Protein AF-A0A968KGM5-F1 (afdb_monomer_lite)

Structure (mmCIF, N/CA/C/O backbone):
data_AF-A0A968KGM5-F1
#
_entry.id   AF-A0A968KGM5-F1
#
loop_
_atom_site.group_PDB
_atom_site.id
_atom_site.type_symbol
_atom_site.label_atom_id
_atom_site.label_alt_id
_atom_site.label_comp_id
_atom_site.label_asym_id
_atom_site.label_entity_id
_atom_site.label_seq_id
_atom_site.pdbx_PDB_ins_code
_atom_site.Cartn_x
_atom_site.Cartn_y
_atom_site.Cartn_z
_atom_site.occupancy
_atom_site.B_iso_or_equiv
_atom_site.auth_seq_id
_atom_site.auth_comp_id
_atom_site.auth_asym_id
_atom_site.auth_atom_id
_atom_site.pdbx_PDB_model_num
ATOM 1 N N . GLU A 1 1 ? 6.487 -11.823 -10.503 1.00 88.06 1 GLU A N 1
ATOM 2 C CA . GLU A 1 1 ? 6.967 -11.482 -11.864 1.00 88.06 1 GLU A CA 1
ATOM 3 C C . GLU A 1 1 ? 8.314 -10.768 -11.853 1.00 88.06 1 GLU A C 1
ATOM 5 O O . GLU A 1 1 ? 9.173 -11.156 -12.632 1.00 88.06 1 GLU A O 1
ATOM 10 N N . ASP A 1 2 ? 8.548 -9.812 -10.948 1.00 90.75 2 ASP A N 1
ATOM 11 C CA . ASP A 1 2 ? 9.814 -9.056 -10.892 1.00 90.75 2 ASP A CA 1
ATOM 12 C C . ASP A 1 2 ? 11.068 -9.928 -10.754 1.00 90.75 2 ASP A C 1
ATOM 14 O O . ASP A 1 2 ? 12.034 -9.725 -11.480 1.00 90.75 2 ASP A O 1
ATOM 18 N N . GLY A 1 3 ? 11.041 -10.971 -9.916 1.00 90.81 3 GLY A N 1
ATOM 19 C CA . GLY A 1 3 ? 12.162 -11.918 -9.824 1.00 90.81 3 GLY A CA 1
ATOM 20 C C . GLY A 1 3 ? 12.438 -12.681 -11.131 1.00 90.81 3 GLY A C 1
ATOM 21 O O . GLY A 1 3 ? 13.591 -12.951 -11.460 1.00 90.81 3 GLY A O 1
ATOM 22 N N . ARG A 1 4 ? 11.394 -12.974 -11.924 1.00 89.31 4 ARG A N 1
ATOM 23 C CA . ARG A 1 4 ? 11.539 -13.603 -13.251 1.00 89.31 4 ARG A CA 1
ATOM 24 C C . ARG A 1 4 ? 12.139 -12.621 -14.255 1.00 89.31 4 ARG A C 1
ATOM 26 O O . ARG A 1 4 ? 13.026 -13.011 -15.006 1.00 89.31 4 ARG A O 1
ATOM 33 N N . PHE A 1 5 ? 11.692 -11.361 -14.235 1.00 93.19 5 PHE A N 1
ATOM 34 C CA . PHE A 1 5 ? 12.288 -10.289 -15.034 1.00 93.19 5 PHE A CA 1
ATOM 35 C C . PHE A 1 5 ? 13.777 -10.135 -14.721 1.00 93.19 5 PHE A C 1
ATOM 37 O O . PHE A 1 5 ? 14.589 -10.223 -15.634 1.00 93.19 5 PHE A O 1
ATOM 44 N N . LEU A 1 6 ? 14.140 -9.978 -13.444 1.00 91.81 6 LEU A N 1
ATOM 45 C CA . LEU A 1 6 ? 15.526 -9.770 -13.021 1.00 91.81 6 LEU A CA 1
ATOM 46 C C . LEU A 1 6 ? 16.432 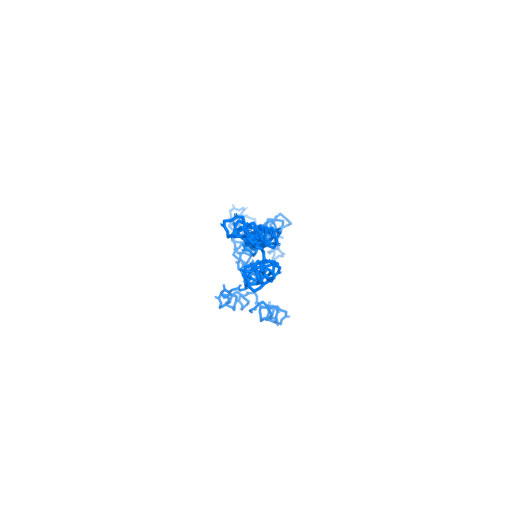-10.947 -13.388 1.00 91.81 6 LEU A C 1
ATOM 48 O O . LEU A 1 6 ? 17.534 -10.726 -13.877 1.00 91.81 6 LEU A O 1
ATOM 52 N N . SER A 1 7 ? 15.961 -12.186 -13.211 1.00 90.06 7 SER A N 1
ATOM 53 C CA . SER A 1 7 ? 16.729 -13.370 -13.614 1.00 90.06 7 SER A CA 1
ATOM 54 C C . SER A 1 7 ? 16.950 -13.433 -15.126 1.00 90.06 7 SER A C 1
ATOM 56 O O . SER A 1 7 ? 18.026 -13.817 -15.569 1.00 90.06 7 SER A O 1
ATOM 58 N N . ASN A 1 8 ? 15.950 -13.054 -15.926 1.00 89.88 8 ASN A N 1
ATOM 59 C CA . ASN A 1 8 ? 16.092 -13.014 -17.379 1.00 89.88 8 ASN A CA 1
ATOM 60 C C . ASN A 1 8 ? 16.990 -11.856 -17.837 1.00 89.88 8 ASN A C 1
ATOM 62 O O . ASN A 1 8 ? 17.813 -12.035 -18.730 1.00 89.88 8 ASN A O 1
ATOM 66 N N . PHE A 1 9 ? 16.846 -10.688 -17.207 1.00 90.19 9 PHE A N 1
ATOM 67 C CA . PHE A 1 9 ? 17.633 -9.488 -17.476 1.00 90.19 9 PHE A CA 1
ATOM 68 C C . PHE A 1 9 ? 19.120 -9.706 -17.181 1.00 90.19 9 PHE A C 1
ATOM 70 O O . PHE A 1 9 ? 19.952 -9.318 -17.987 1.00 90.19 9 PHE A O 1
ATOM 77 N N . SER A 1 10 ? 19.464 -10.366 -16.069 1.00 89.19 10 SER A N 1
ATOM 78 C CA . SER A 1 10 ? 20.865 -10.621 -15.709 1.00 89.19 10 SER A CA 1
ATOM 79 C C . SER A 1 10 ? 21.540 -11.709 -16.546 1.00 89.19 10 SER A C 1
ATOM 81 O O . SER A 1 10 ? 22.762 -11.726 -16.641 1.00 89.19 10 SER A O 1
ATOM 83 N N . LYS A 1 11 ? 20.763 -12.625 -17.138 1.00 89.50 11 LYS A N 1
ATOM 84 C CA . LYS A 1 11 ? 21.271 -13.734 -17.965 1.00 89.50 11 LYS A CA 1
ATOM 85 C C . LYS A 1 11 ? 21.322 -13.416 -19.459 1.00 89.50 11 LYS A C 1
ATOM 87 O O . LYS A 1 11 ? 21.994 -14.126 -20.198 1.00 89.50 11 LYS A O 1
ATOM 92 N N . SER A 1 12 ? 20.569 -12.418 -19.917 1.00 84.62 12 SER A N 1
ATOM 93 C CA . SER A 1 12 ? 20.419 -12.116 -21.342 1.00 84.62 12 SER A CA 1
ATOM 94 C C . SER A 1 12 ? 21.279 -10.928 -21.752 1.00 84.62 12 SER A C 1
ATOM 96 O O . SER A 1 12 ? 21.117 -9.836 -21.224 1.00 84.62 12 SER A O 1
ATOM 98 N N . GLU A 1 13 ? 22.103 -11.102 -22.783 1.00 81.44 13 GLU A N 1
ATOM 99 C CA . GLU A 1 13 ? 22.862 -9.999 -23.399 1.00 81.44 13 GLU A CA 1
ATOM 100 C C . GLU A 1 13 ? 22.059 -9.267 -24.494 1.00 81.44 13 GLU A C 1
ATOM 102 O O . GLU A 1 13 ? 22.427 -8.183 -24.941 1.00 81.44 13 GLU A O 1
ATOM 107 N N . ASN A 1 14 ? 20.928 -9.840 -24.929 1.00 88.44 14 ASN A N 1
ATOM 108 C CA . ASN A 1 14 ? 20.115 -9.313 -26.023 1.00 88.44 14 ASN A CA 1
ATOM 109 C C . ASN A 1 14 ? 18.883 -8.543 -25.514 1.00 88.44 14 ASN A C 1
ATOM 111 O O . ASN A 1 14 ? 17.918 -9.130 -25.014 1.00 88.44 14 ASN A O 1
ATOM 115 N N . LEU A 1 15 ? 18.880 -7.223 -25.723 1.00 85.25 15 LEU A N 1
ATOM 116 C CA . LEU A 1 15 ? 17.791 -6.326 -25.320 1.00 85.25 15 LEU A CA 1
ATOM 117 C C . LEU A 1 15 ? 16.445 -6.646 -25.993 1.00 85.25 15 LEU A C 1
ATOM 119 O O . LEU A 1 15 ? 15.399 -6.427 -25.388 1.00 85.25 15 LEU A O 1
ATOM 123 N N . THR A 1 16 ? 16.445 -7.186 -27.212 1.00 87.69 16 THR A N 1
ATOM 124 C CA . THR A 1 16 ? 15.221 -7.575 -27.933 1.00 87.69 16 THR A CA 1
ATOM 125 C C . THR A 1 16 ? 14.560 -8.796 -27.292 1.00 87.69 16 THR A C 1
ATOM 127 O O . THR A 1 16 ? 13.336 -8.845 -27.167 1.00 87.69 16 THR A O 1
ATOM 130 N N . ASN A 1 17 ? 15.355 -9.750 -26.798 1.00 89.75 17 ASN A N 1
ATOM 131 C CA . ASN A 1 17 ? 14.830 -10.893 -26.043 1.00 89.75 17 ASN A CA 1
ATOM 132 C C . ASN A 1 17 ? 14.211 -10.433 -24.720 1.00 89.75 17 ASN A C 1
ATOM 134 O O . ASN A 1 17 ? 13.109 -10.855 -24.367 1.00 89.75 17 ASN A O 1
ATOM 138 N N . ILE A 1 18 ? 14.881 -9.511 -24.021 1.00 91.06 18 ILE A N 1
ATOM 139 C CA . ILE A 1 18 ? 14.356 -8.906 -22.793 1.00 91.06 18 ILE A CA 1
ATOM 140 C C . ILE A 1 18 ? 13.062 -8.137 -23.089 1.00 91.06 18 ILE A C 1
ATOM 142 O O . ILE A 1 18 ? 12.116 -8.243 -22.314 1.00 91.06 18 ILE A O 1
ATOM 146 N N . TYR A 1 19 ? 12.974 -7.414 -24.210 1.00 90.62 19 TYR A N 1
ATOM 147 C CA . TYR A 1 19 ? 11.762 -6.704 -24.630 1.00 90.62 19 TYR A CA 1
ATOM 148 C C . TYR A 1 19 ? 10.578 -7.650 -24.837 1.00 90.62 19 TYR A C 1
ATOM 150 O O . TYR A 1 19 ? 9.518 -7.436 -24.249 1.00 90.62 19 TYR A O 1
ATOM 158 N N . ASN A 1 20 ? 10.766 -8.721 -25.610 1.00 90.62 20 ASN A N 1
ATOM 159 C CA . ASN A 1 20 ? 9.713 -9.704 -25.863 1.00 90.62 20 ASN A CA 1
ATOM 160 C C . ASN A 1 20 ? 9.245 -10.367 -24.563 1.00 90.62 20 ASN A C 1
ATOM 162 O O . ASN A 1 20 ? 8.048 -10.387 -24.287 1.00 90.62 20 ASN A O 1
ATOM 166 N N . PHE A 1 21 ? 10.183 -10.787 -23.712 1.00 91.75 21 PHE A N 1
ATOM 167 C CA . PHE A 1 21 ? 9.866 -11.363 -22.406 1.00 91.75 21 PHE A CA 1
ATOM 168 C C . PHE A 1 21 ? 9.160 -10.364 -21.474 1.00 91.75 21 PHE A C 1
ATOM 170 O O . PHE A 1 21 ? 8.219 -10.709 -20.765 1.00 91.75 21 PHE A O 1
ATOM 177 N N . SER A 1 22 ? 9.560 -9.091 -21.504 1.00 92.38 22 SER A N 1
ATOM 178 C CA . SER A 1 22 ? 8.940 -8.036 -20.691 1.00 92.38 22 SER A CA 1
ATOM 179 C C . SER A 1 22 ? 7.484 -7.787 -21.073 1.00 92.38 22 SER A C 1
ATOM 181 O O . SER A 1 22 ? 6.689 -7.422 -20.211 1.00 92.38 22 SER A O 1
ATOM 183 N N . ARG A 1 23 ? 7.105 -8.007 -22.340 1.00 90.75 23 ARG A N 1
ATOM 184 C CA . ARG A 1 23 ? 5.707 -7.889 -22.789 1.00 90.75 23 ARG A CA 1
ATOM 185 C C . ARG A 1 23 ? 4.803 -8.976 -22.214 1.00 90.75 23 ARG A C 1
ATOM 187 O O . ARG A 1 23 ? 3.597 -8.758 -22.112 1.00 90.75 23 ARG A O 1
ATOM 194 N N . GLU A 1 24 ? 5.365 -10.119 -21.836 1.00 92.56 24 GLU A N 1
ATOM 195 C CA . GLU A 1 24 ? 4.620 -11.214 -21.209 1.00 92.56 24 GLU A CA 1
ATOM 196 C C . GLU A 1 24 ? 4.337 -10.943 -19.720 1.00 92.56 24 GLU A C 1
ATOM 198 O O . GLU A 1 24 ? 3.385 -11.487 -19.161 1.00 92.56 24 GLU A O 1
ATOM 203 N N . LEU A 1 25 ? 5.112 -10.061 -19.077 1.00 91.81 25 LEU A N 1
ATOM 204 C CA . LEU A 1 25 ? 5.000 -9.734 -17.654 1.00 91.81 25 LEU A CA 1
ATOM 205 C C . LEU A 1 25 ? 4.051 -8.548 -17.428 1.00 91.81 25 LEU A C 1
ATOM 207 O O . LEU A 1 25 ? 4.437 -7.380 -17.500 1.00 91.81 25 LEU A O 1
ATOM 211 N N . ARG A 1 26 ? 2.779 -8.841 -17.142 1.00 86.62 26 ARG A N 1
ATOM 212 C CA . ARG A 1 26 ? 1.713 -7.824 -17.040 1.00 86.62 26 ARG A CA 1
ATOM 213 C C . ARG A 1 26 ? 1.748 -7.009 -15.749 1.00 86.62 26 ARG A C 1
ATOM 215 O O . ARG A 1 26 ? 1.282 -5.867 -15.723 1.00 86.62 26 ARG A O 1
ATOM 222 N N . TYR A 1 27 ? 2.262 -7.573 -14.666 1.00 89.88 27 TYR A N 1
ATOM 223 C CA . TYR A 1 27 ? 2.220 -6.981 -13.331 1.00 89.88 27 TYR A CA 1
ATOM 224 C C . TYR A 1 27 ? 3.572 -6.452 -12.860 1.00 89.88 27 TYR A C 1
ATOM 226 O O . TYR A 1 27 ? 3.575 -5.611 -11.964 1.00 89.88 27 TYR A O 1
ATOM 234 N N . SER A 1 28 ? 4.677 -6.845 -13.497 1.00 94.62 28 SER A N 1
ATOM 235 C CA . SER A 1 28 ? 6.026 -6.370 -13.173 1.00 94.62 28 SER A CA 1
ATOM 236 C C . SER A 1 28 ? 6.208 -4.860 -13.422 1.00 94.62 28 SER A C 1
ATOM 238 O O . SER A 1 28 ? 6.182 -4.413 -14.575 1.00 94.62 28 SER A O 1
ATOM 240 N N . PRO A 1 29 ? 6.428 -4.038 -12.374 1.00 94.38 29 PRO A N 1
ATOM 241 C CA . PRO A 1 29 ? 6.808 -2.635 -12.535 1.00 94.38 29 PRO A CA 1
ATOM 242 C C . PRO A 1 29 ? 8.163 -2.493 -13.238 1.00 94.38 29 PRO A C 1
ATOM 244 O O . PRO A 1 29 ? 8.332 -1.600 -14.065 1.00 94.38 29 PRO A O 1
ATOM 247 N N . LEU A 1 30 ? 9.105 -3.406 -12.969 1.00 94.19 30 LEU A N 1
ATOM 248 C CA . LEU A 1 30 ? 10.430 -3.397 -13.594 1.00 94.19 30 LEU A CA 1
ATOM 249 C C . LEU A 1 30 ? 10.350 -3.629 -15.106 1.00 94.19 30 LEU A C 1
ATOM 251 O O . LEU A 1 30 ? 10.963 -2.883 -15.869 1.00 94.19 30 LEU A O 1
ATOM 255 N N . ALA A 1 31 ? 9.529 -4.587 -15.547 1.00 94.50 31 ALA A N 1
ATOM 256 C CA . ALA A 1 31 ? 9.274 -4.812 -16.966 1.00 94.50 31 ALA A CA 1
ATOM 257 C C . ALA A 1 31 ? 8.650 -3.573 -17.631 1.00 94.50 31 ALA A C 1
ATOM 259 O O . ALA A 1 31 ? 9.073 -3.178 -18.714 1.00 94.50 31 ALA A O 1
ATOM 260 N N . ARG A 1 32 ? 7.696 -2.894 -16.975 1.00 94.00 32 ARG A N 1
ATOM 261 C CA . ARG A 1 32 ? 7.102 -1.643 -17.491 1.00 94.00 32 ARG A CA 1
ATOM 262 C C . ARG A 1 32 ? 8.116 -0.506 -17.632 1.00 94.00 32 ARG A C 1
ATOM 264 O O . ARG A 1 32 ? 8.110 0.196 -18.649 1.00 94.00 32 ARG A O 1
ATOM 271 N N . VAL A 1 33 ? 8.988 -0.324 -16.640 1.00 95.06 33 VAL A N 1
ATOM 272 C CA . VAL A 1 33 ? 10.067 0.677 -16.694 1.00 95.06 33 VAL A CA 1
ATOM 273 C C . VAL A 1 33 ? 11.036 0.344 -17.827 1.00 95.06 33 VAL A C 1
ATOM 275 O O . VAL A 1 33 ? 11.345 1.222 -18.634 1.00 95.06 33 VAL A O 1
ATOM 278 N N . PHE A 1 34 ? 11.437 -0.924 -17.956 1.00 94.06 34 PHE A N 1
ATOM 279 C CA . PHE A 1 34 ? 12.295 -1.388 -19.044 1.00 94.06 34 PHE A CA 1
ATOM 280 C C . PHE A 1 34 ? 11.669 -1.140 -20.419 1.00 94.06 34 PHE A C 1
ATOM 282 O O . PHE A 1 34 ? 12.317 -0.559 -21.281 1.00 94.06 34 PHE A O 1
ATOM 289 N N . LEU A 1 35 ? 10.400 -1.505 -20.624 1.00 93.38 35 LEU A N 1
ATOM 290 C CA . LEU A 1 35 ? 9.689 -1.277 -21.887 1.00 93.38 35 LEU A CA 1
ATOM 291 C C . LEU A 1 35 ? 9.634 0.212 -22.257 1.00 93.38 35 LEU A C 1
ATOM 293 O O . LEU A 1 35 ? 9.766 0.564 -23.430 1.00 93.38 35 LEU A O 1
ATOM 297 N N . THR A 1 36 ? 9.469 1.085 -21.260 1.00 92.94 36 THR A N 1
ATOM 298 C CA . THR A 1 36 ? 9.475 2.540 -21.461 1.00 92.94 36 THR A CA 1
ATOM 299 C C . THR A 1 36 ? 10.860 3.030 -21.880 1.00 92.94 36 THR A C 1
ATOM 301 O O . THR A 1 36 ? 10.976 3.763 -22.859 1.00 92.94 36 THR A O 1
ATOM 304 N N . GLY A 1 37 ? 11.914 2.585 -21.189 1.00 91.75 37 GLY A N 1
ATOM 305 C CA . GLY A 1 37 ? 13.296 2.926 -21.533 1.00 91.75 37 GLY A CA 1
ATOM 306 C C . GLY A 1 37 ? 13.734 2.383 -22.892 1.00 91.75 37 GLY A C 1
ATOM 307 O O . GLY A 1 37 ? 14.355 3.104 -23.665 1.00 91.75 37 GLY A O 1
ATOM 308 N N . TYR A 1 38 ? 13.365 1.141 -23.213 1.00 91.06 38 TYR A N 1
ATOM 309 C CA . TYR A 1 38 ? 13.655 0.504 -24.496 1.00 91.06 38 TYR A CA 1
ATOM 310 C C . TYR A 1 38 ? 12.990 1.265 -25.644 1.00 91.06 38 TYR A C 1
ATOM 312 O O . TYR A 1 38 ? 13.650 1.597 -26.620 1.00 91.06 38 TYR A O 1
ATOM 320 N N . ARG A 1 39 ? 11.708 1.632 -25.514 1.00 90.75 39 ARG A N 1
ATOM 321 C CA . ARG A 1 39 ? 11.023 2.447 -26.528 1.00 90.75 39 ARG A CA 1
ATOM 322 C C . ARG A 1 39 ? 11.741 3.774 -26.773 1.00 90.75 39 ARG A C 1
ATOM 324 O O . ARG A 1 39 ? 11.926 4.161 -27.922 1.00 90.75 39 ARG A O 1
ATOM 331 N N . GLU A 1 40 ? 12.140 4.452 -25.703 1.00 89.12 40 GLU A N 1
ATOM 332 C CA . GLU A 1 40 ? 12.783 5.759 -25.802 1.00 89.12 40 GLU A CA 1
ATOM 333 C C . GLU A 1 40 ? 14.183 5.669 -26.423 1.00 89.12 40 GLU A C 1
ATOM 335 O O . GLU A 1 40 ? 14.545 6.484 -27.267 1.00 89.12 40 GLU A O 1
ATOM 340 N N . LEU A 1 41 ? 14.946 4.630 -26.072 1.00 88.31 41 LEU A N 1
ATOM 341 C CA . LEU A 1 41 ? 16.246 4.341 -26.671 1.00 88.31 41 LEU A CA 1
ATOM 342 C C . LEU A 1 41 ? 16.147 4.210 -28.198 1.00 88.31 41 LEU A C 1
ATOM 344 O O . LEU A 1 41 ? 16.942 4.818 -28.913 1.00 88.31 41 LEU A O 1
ATOM 348 N N . PHE A 1 42 ? 15.160 3.461 -28.699 1.00 85.62 42 PHE A N 1
ATOM 349 C CA . PHE A 1 42 ? 14.948 3.299 -30.141 1.00 85.62 42 PHE A CA 1
ATOM 350 C C . PHE A 1 42 ? 14.552 4.611 -30.826 1.00 85.62 42 PHE A C 1
ATOM 352 O O . PHE A 1 42 ? 15.017 4.880 -31.931 1.00 85.62 42 PHE A O 1
ATOM 359 N N . LEU A 1 43 ? 13.750 5.455 -30.168 1.00 86.88 43 LEU A N 1
ATOM 360 C CA . LEU A 1 43 ? 13.397 6.777 -30.692 1.00 86.88 43 LEU A CA 1
ATOM 361 C C . LEU A 1 43 ? 14.626 7.688 -30.804 1.00 86.88 43 LEU A C 1
ATOM 363 O O . LEU A 1 43 ? 14.821 8.320 -31.839 1.00 86.88 43 LEU A O 1
ATOM 367 N N . PHE A 1 44 ? 15.480 7.738 -29.777 1.00 83.06 44 PHE A N 1
ATOM 368 C CA . PHE A 1 44 ? 16.710 8.536 -29.824 1.00 83.06 44 PHE A CA 1
ATOM 369 C C . PHE A 1 44 ? 17.697 8.029 -30.876 1.00 83.06 44 PHE A C 1
ATOM 371 O O . PHE A 1 44 ? 18.298 8.839 -31.579 1.00 83.06 44 PHE A O 1
ATOM 378 N N . GLN A 1 45 ? 17.827 6.710 -31.036 1.00 82.75 45 GLN A N 1
ATOM 379 C CA . GLN A 1 45 ? 18.656 6.128 -32.092 1.00 82.75 45 GLN A CA 1
ATOM 380 C C . GLN A 1 45 ? 18.138 6.475 -33.495 1.00 82.75 45 GLN A C 1
ATOM 382 O O . GLN A 1 45 ? 18.932 6.847 -34.358 1.00 82.75 45 GLN A O 1
ATOM 387 N N . ASP A 1 46 ? 16.823 6.404 -33.721 1.00 82.25 46 ASP A N 1
ATOM 388 C CA . ASP A 1 46 ? 16.211 6.755 -35.009 1.00 82.25 46 ASP A CA 1
ATOM 389 C C . ASP A 1 46 ? 16.370 8.249 -35.333 1.00 82.25 46 ASP A C 1
ATOM 391 O O . ASP A 1 46 ? 16.789 8.622 -36.431 1.00 82.25 46 ASP A O 1
ATOM 395 N N . MET A 1 47 ? 16.144 9.119 -34.343 1.00 80.19 47 MET A N 1
ATOM 396 C CA . MET A 1 47 ? 16.370 10.560 -34.481 1.00 80.19 47 MET A CA 1
ATOM 397 C C . MET A 1 47 ? 17.840 10.884 -34.773 1.00 80.19 47 MET A C 1
ATOM 399 O O . MET A 1 47 ? 18.124 11.682 -35.668 1.00 80.19 47 MET A O 1
ATOM 403 N N . ALA A 1 48 ? 18.776 10.242 -34.067 1.00 77.06 48 ALA A N 1
ATOM 404 C CA . ALA A 1 48 ? 20.206 10.420 -34.293 1.00 77.06 48 ALA A CA 1
ATOM 405 C C . ALA A 1 48 ? 20.627 9.960 -35.697 1.00 77.06 48 ALA A C 1
ATOM 407 O O . ALA A 1 48 ? 21.459 10.611 -36.328 1.00 77.06 48 ALA A O 1
ATOM 408 N N . LYS A 1 49 ? 20.036 8.876 -36.212 1.00 78.00 49 LYS A N 1
ATOM 409 C CA . LYS A 1 49 ? 20.272 8.392 -37.578 1.00 78.00 49 LYS A CA 1
ATOM 410 C C . LYS A 1 49 ? 19.747 9.380 -38.627 1.00 78.00 49 LYS A C 1
ATOM 412 O O . LYS A 1 49 ? 20.491 9.777 -39.517 1.00 78.00 49 LYS A O 1
ATOM 417 N N . LYS A 1 50 ? 18.511 9.859 -38.471 1.00 79.88 50 LYS A N 1
ATOM 418 C CA . LYS A 1 50 ? 17.869 10.807 -39.398 1.00 79.88 50 LYS A CA 1
ATOM 419 C C . LYS A 1 50 ? 18.567 12.170 -39.461 1.00 79.88 50 LYS A C 1
ATOM 421 O O . LYS A 1 50 ? 18.626 12.788 -40.522 1.00 79.88 50 LYS A O 1
ATOM 426 N N . GLU A 1 51 ? 19.084 12.652 -38.333 1.00 71.62 51 GLU A N 1
ATOM 427 C CA . GLU A 1 51 ? 19.844 13.906 -38.266 1.00 71.62 51 GLU A CA 1
ATOM 428 C C . GLU A 1 51 ? 21.209 13.788 -38.970 1.00 71.62 51 GLU A C 1
ATOM 430 O O . GLU A 1 51 ? 21.664 14.746 -39.595 1.00 71.62 51 GLU A O 1
ATOM 435 N N . ARG A 1 52 ? 21.838 12.604 -38.934 1.00 66.06 52 ARG A N 1
ATOM 436 C CA . ARG A 1 52 ? 23.083 12.313 -39.670 1.00 66.06 52 ARG A CA 1
ATOM 437 C C . ARG A 1 52 ? 22.860 12.239 -41.172 1.00 66.06 52 ARG A C 1
ATOM 439 O O . ARG A 1 52 ? 23.628 12.842 -41.915 1.00 66.06 52 ARG A O 1
ATOM 446 N N . ASP A 1 53 ? 21.780 11.589 -41.602 1.00 70.50 53 ASP A N 1
ATOM 447 C CA . ASP A 1 53 ? 21.417 11.491 -43.021 1.00 70.50 53 ASP A CA 1
ATOM 448 C C . ASP A 1 53 ? 21.167 12.879 -43.644 1.00 70.50 53 ASP A C 1
ATOM 450 O O . ASP A 1 53 ? 21.436 13.096 -44.822 1.00 70.50 53 ASP A O 1
ATOM 454 N N . ARG A 1 54 ? 20.713 13.858 -42.847 1.00 73.06 54 ARG A N 1
ATOM 455 C CA . ARG A 1 54 ? 20.545 15.256 -43.283 1.00 73.06 54 ARG A CA 1
ATOM 456 C C . ARG A 1 54 ? 21.853 16.048 -43.379 1.00 73.06 54 ARG A C 1
ATOM 458 O O . ARG A 1 54 ? 21.894 17.014 -44.135 1.00 73.06 54 ARG A O 1
ATOM 465 N N . ARG A 1 55 ? 22.901 15.684 -42.629 1.00 66.06 55 ARG A N 1
ATOM 466 C CA . ARG A 1 55 ? 24.160 16.458 -42.549 1.00 66.06 55 ARG A CA 1
ATOM 467 C C . ARG A 1 55 ? 25.220 16.092 -43.590 1.00 66.06 55 ARG A C 1
ATOM 469 O O . ARG A 1 55 ? 26.182 16.835 -43.698 1.00 66.06 55 ARG A O 1
ATOM 476 N N . SER A 1 56 ? 25.032 15.038 -44.390 1.00 55.50 56 SER A N 1
ATOM 477 C CA . SER A 1 56 ? 25.897 14.701 -45.543 1.00 55.50 56 SER A CA 1
ATOM 478 C C . SER A 1 56 ? 27.417 14.751 -45.259 1.00 55.50 56 SER A C 1
ATOM 480 O O . SER A 1 56 ? 28.171 15.270 -46.077 1.00 55.50 56 SER A O 1
ATOM 482 N N . GLU A 1 57 ? 27.892 14.230 -44.119 1.00 56.06 57 GLU A N 1
ATOM 483 C CA . GLU A 1 57 ? 29.338 14.113 -43.844 1.00 56.06 57 GLU A CA 1
ATOM 484 C C . GLU A 1 57 ? 29.892 12.710 -44.181 1.00 56.06 57 GLU A C 1
ATOM 486 O O . GLU A 1 57 ? 29.238 11.700 -43.890 1.00 56.06 57 GLU A O 1
ATOM 491 N N . PRO A 1 58 ? 31.098 12.606 -44.784 1.00 52.31 58 PRO A N 1
ATOM 492 C CA . PRO A 1 58 ? 31.701 11.330 -45.151 1.00 52.31 58 PRO A CA 1
ATOM 493 C C . PRO A 1 58 ? 32.301 10.591 -43.938 1.00 52.31 58 PRO A C 1
ATOM 495 O O . PRO A 1 58 ? 33.221 11.053 -43.275 1.00 52.31 58 PRO A O 1
ATOM 498 N N . HIS A 1 59 ? 31.736 9.407 -43.701 1.00 53.75 59 HIS A N 1
ATOM 499 C CA . HIS A 1 59 ? 32.182 8.244 -42.919 1.00 53.75 59 HIS A CA 1
ATOM 500 C C . HIS A 1 59 ? 33.349 8.377 -41.912 1.00 53.75 59 HIS A C 1
ATOM 502 O O . HIS A 1 59 ? 34.524 8.374 -42.269 1.00 53.75 59 HIS A O 1
ATOM 508 N N . SER A 1 60 ? 33.004 8.189 -40.631 1.00 46.53 60 SER A N 1
ATOM 509 C CA . SER A 1 60 ? 33.817 7.445 -39.657 1.00 46.53 60 SER A CA 1
ATOM 510 C C . SER A 1 60 ? 32.947 6.351 -39.000 1.00 46.53 60 SER A C 1
ATOM 512 O O . SER A 1 60 ? 31.937 6.683 -38.379 1.00 46.53 60 SER A O 1
ATOM 514 N N . PRO A 1 61 ? 33.288 5.046 -39.091 1.00 50.53 61 PRO A N 1
ATOM 515 C CA . PRO A 1 61 ? 32.418 3.938 -38.655 1.00 50.53 61 PRO A CA 1
ATOM 516 C C . PRO A 1 61 ? 32.199 3.812 -37.136 1.00 50.53 61 PRO A C 1
ATOM 518 O O . PRO A 1 61 ? 31.572 2.856 -36.687 1.00 50.53 61 PRO A O 1
ATOM 521 N N . LYS A 1 62 ? 32.757 4.712 -36.319 1.00 46.97 62 LYS A N 1
ATOM 522 C CA . LYS A 1 62 ? 32.896 4.511 -34.867 1.00 46.97 62 LYS A CA 1
ATOM 523 C C . LYS A 1 62 ? 31.912 5.284 -33.995 1.00 46.97 62 LYS A C 1
ATOM 525 O O . LYS A 1 62 ? 31.883 5.058 -32.792 1.00 46.97 62 LYS A O 1
ATOM 530 N N . GLU A 1 63 ? 31.065 6.133 -34.566 1.00 49.50 63 GLU A N 1
ATOM 531 C CA . GLU A 1 63 ? 30.229 7.028 -33.762 1.00 49.50 63 GLU A CA 1
ATOM 532 C C . GLU A 1 63 ? 28.747 6.664 -33.764 1.00 49.50 63 GLU A C 1
ATOM 534 O O . GLU A 1 63 ? 27.914 7.530 -33.566 1.00 49.50 63 GLU A O 1
ATOM 539 N N . ALA A 1 64 ? 28.344 5.398 -33.894 1.00 54.94 64 ALA A N 1
ATOM 540 C CA . ALA A 1 64 ? 26.983 4.974 -33.504 1.00 54.94 64 ALA A CA 1
ATOM 541 C C . ALA A 1 64 ? 26.764 5.004 -31.968 1.00 54.94 64 ALA A C 1
ATOM 543 O O . ALA A 1 64 ? 25.931 4.280 -31.428 1.00 54.94 64 ALA A O 1
ATOM 544 N N . ALA A 1 65 ? 27.545 5.811 -31.248 1.00 62.44 65 ALA A N 1
ATOM 545 C CA . ALA A 1 65 ? 27.454 5.982 -29.815 1.00 62.44 65 ALA A CA 1
ATOM 546 C C . ALA A 1 65 ? 26.359 7.007 -29.499 1.00 62.44 65 ALA A C 1
ATOM 548 O O . ALA A 1 65 ? 26.346 8.109 -30.050 1.00 62.44 65 ALA A O 1
ATOM 549 N N . LEU A 1 66 ? 25.438 6.628 -28.612 1.00 68.75 66 LEU A N 1
ATOM 550 C CA . LEU A 1 66 ? 24.485 7.545 -27.987 1.00 68.75 66 LEU A CA 1
ATOM 551 C C . LEU A 1 66 ? 25.248 8.758 -27.446 1.00 68.75 66 LEU A C 1
ATOM 553 O O . LEU A 1 66 ? 26.236 8.593 -26.726 1.00 68.75 66 LEU A O 1
ATOM 557 N N . SER A 1 67 ? 24.797 9.970 -27.767 1.00 80.19 67 SER A N 1
ATOM 558 C CA . SER A 1 67 ? 25.405 11.170 -27.200 1.00 80.19 67 SER A CA 1
ATOM 559 C C . SER A 1 67 ? 25.192 11.191 -25.686 1.00 80.19 67 SER A C 1
ATOM 561 O O . SER A 1 67 ? 24.167 10.730 -25.178 1.00 80.19 67 SER A O 1
ATOM 563 N N . THR A 1 68 ? 26.095 11.831 -24.940 1.00 81.56 68 THR A N 1
ATOM 564 C CA . THR A 1 68 ? 25.887 12.149 -23.516 1.00 81.56 68 THR A CA 1
ATOM 565 C C . THR A 1 68 ? 24.546 12.857 -23.279 1.00 81.56 68 THR A C 1
ATOM 567 O O . THR A 1 68 ? 23.926 12.688 -22.228 1.00 81.56 68 THR A O 1
ATOM 570 N N . ARG A 1 69 ? 24.063 13.634 -24.260 1.00 81.88 69 ARG A N 1
ATOM 571 C CA . ARG A 1 69 ? 22.737 14.266 -24.224 1.00 81.88 69 ARG A CA 1
ATOM 572 C C . ARG A 1 69 ? 21.599 13.241 -24.306 1.00 81.88 69 ARG A C 1
ATOM 574 O O . ARG A 1 69 ? 20.639 13.365 -23.549 1.00 81.88 69 ARG A O 1
ATOM 581 N N . ASP A 1 70 ? 21.727 12.232 -25.161 1.00 83.94 70 ASP A N 1
ATOM 582 C CA . ASP A 1 70 ? 20.722 11.179 -25.353 1.00 83.94 70 ASP A CA 1
ATOM 583 C C . ASP A 1 70 ? 20.638 10.286 -24.114 1.00 83.94 70 ASP A C 1
ATOM 585 O O . ASP A 1 70 ? 19.551 10.007 -23.615 1.00 83.94 70 ASP A O 1
ATOM 589 N N . ILE A 1 71 ? 21.790 9.929 -23.535 1.00 86.62 71 ILE A N 1
ATOM 590 C CA . ILE A 1 71 ? 21.866 9.162 -22.282 1.00 86.62 71 ILE A CA 1
ATOM 591 C C . ILE A 1 71 ? 21.180 9.923 -21.138 1.00 86.62 71 ILE A C 1
ATOM 593 O O . ILE A 1 71 ? 20.407 9.338 -20.376 1.00 86.62 71 ILE A O 1
ATOM 597 N N . LYS A 1 72 ? 21.405 11.241 -21.031 1.00 90.00 72 LYS A N 1
ATOM 598 C CA . LYS A 1 72 ? 20.700 12.090 -20.054 1.00 90.00 72 LYS A CA 1
ATOM 599 C C . LYS A 1 72 ? 19.189 12.116 -20.304 1.00 90.00 72 LYS A C 1
ATOM 601 O O . LYS A 1 72 ? 18.425 12.027 -19.345 1.00 90.00 72 LYS A O 1
ATOM 606 N N . GLY A 1 73 ? 18.759 12.200 -21.564 1.00 89.38 73 GLY A N 1
ATOM 607 C CA . GLY A 1 73 ? 17.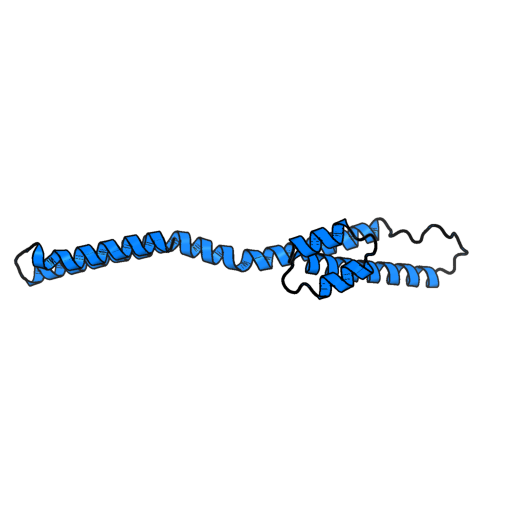344 12.141 -21.946 1.00 89.38 73 GLY A CA 1
ATOM 608 C C . GLY A 1 73 ? 16.680 10.824 -21.540 1.00 89.38 73 GLY A C 1
ATOM 609 O O . GLY A 1 73 ? 15.645 10.830 -20.875 1.00 89.38 73 GLY A O 1
ATOM 610 N N . ILE A 1 74 ? 17.323 9.695 -21.846 1.00 89.81 74 ILE A N 1
ATOM 611 C CA . ILE A 1 74 ? 16.852 8.355 -21.472 1.00 89.81 74 ILE A CA 1
ATOM 612 C C . ILE A 1 74 ? 16.787 8.209 -19.948 1.00 89.81 74 ILE A C 1
ATOM 614 O O . ILE A 1 74 ? 15.785 7.729 -19.423 1.00 89.81 74 ILE A O 1
ATOM 618 N N . SER A 1 75 ? 17.807 8.675 -19.221 1.00 91.94 75 SER A N 1
ATOM 619 C CA . SER A 1 75 ? 17.813 8.662 -17.753 1.00 91.94 75 SER A CA 1
ATOM 620 C C . SER A 1 75 ? 16.652 9.472 -17.167 1.00 91.94 75 SER A C 1
ATOM 622 O O . SER A 1 75 ? 15.977 9.017 -16.243 1.00 91.94 75 SER A O 1
ATOM 624 N N . LEU A 1 76 ? 16.343 10.644 -17.730 1.00 93.38 76 LEU A N 1
ATOM 625 C CA . LEU A 1 76 ? 15.196 11.447 -17.302 1.00 93.38 76 LEU A CA 1
ATOM 626 C C . LEU A 1 76 ? 13.865 10.712 -17.527 1.00 93.38 76 LEU A C 1
ATOM 628 O O . LEU A 1 76 ? 13.004 10.699 -16.644 1.00 93.38 76 LEU A O 1
ATOM 632 N N . VAL A 1 77 ? 13.696 10.079 -18.690 1.00 93.38 77 VAL A N 1
ATOM 633 C CA . VAL A 1 77 ? 12.490 9.303 -19.016 1.00 93.38 77 VAL A CA 1
ATOM 634 C C . VAL A 1 77 ? 12.353 8.080 -18.109 1.00 93.38 77 VAL A C 1
ATOM 636 O O . VAL A 1 77 ? 11.259 7.823 -17.603 1.00 93.38 77 VAL A O 1
ATOM 639 N N . LEU A 1 78 ? 13.452 7.375 -17.832 1.00 94.75 78 LEU A N 1
ATOM 640 C CA . LEU A 1 78 ? 13.485 6.257 -16.890 1.00 94.75 78 LEU A CA 1
ATOM 641 C C . LEU A 1 78 ? 13.105 6.700 -15.475 1.00 94.75 78 LEU A C 1
ATOM 643 O O . LEU A 1 78 ? 12.217 6.098 -14.878 1.00 94.75 78 LEU A O 1
ATOM 647 N N . ASN A 1 79 ? 13.685 7.788 -14.965 1.00 96.31 79 ASN A N 1
ATOM 648 C CA . ASN A 1 79 ? 13.325 8.341 -13.655 1.00 96.31 79 ASN A CA 1
ATOM 649 C C . ASN A 1 79 ? 11.839 8.720 -13.586 1.00 96.31 79 ASN A C 1
ATOM 651 O O . ASN A 1 79 ? 11.153 8.423 -12.608 1.00 96.31 79 ASN A O 1
ATOM 655 N N . LYS A 1 80 ? 11.296 9.311 -14.655 1.00 96.19 80 LYS A N 1
ATOM 656 C CA . LYS A 1 80 ? 9.862 9.612 -14.755 1.00 96.19 80 LYS A CA 1
ATOM 657 C C . LYS A 1 80 ? 9.004 8.343 -14.747 1.00 96.19 80 LYS A C 1
ATOM 659 O O . LYS A 1 80 ? 7.947 8.335 -14.117 1.00 96.19 80 LYS A O 1
ATOM 664 N N . ALA A 1 81 ? 9.429 7.286 -15.438 1.00 95.12 81 ALA A N 1
ATOM 665 C CA . ALA A 1 81 ? 8.739 5.997 -15.451 1.00 95.12 81 ALA A CA 1
ATOM 666 C C . ALA A 1 81 ? 8.764 5.324 -14.069 1.00 95.12 81 ALA A C 1
ATOM 668 O O . ALA A 1 81 ? 7.726 4.863 -13.601 1.00 95.12 81 ALA A O 1
ATOM 669 N N . ILE A 1 82 ? 9.913 5.349 -13.389 1.00 96.19 82 ILE A N 1
ATOM 670 C CA . ILE A 1 82 ? 10.073 4.847 -12.018 1.00 96.19 82 ILE A CA 1
ATOM 671 C C . ILE A 1 82 ? 9.126 5.589 -11.076 1.00 96.19 82 ILE A C 1
ATOM 673 O O . ILE A 1 82 ? 8.322 4.954 -10.401 1.00 96.19 82 ILE A O 1
ATOM 677 N N . ASN A 1 83 ? 9.136 6.924 -11.091 1.00 97.00 83 ASN A N 1
ATOM 678 C CA . ASN A 1 83 ? 8.263 7.728 -10.231 1.00 97.00 83 ASN A CA 1
ATOM 679 C C . ASN A 1 83 ? 6.773 7.449 -10.479 1.00 97.00 83 ASN A C 1
ATOM 681 O O . ASN A 1 83 ? 5.983 7.431 -9.537 1.00 97.00 83 ASN A O 1
ATOM 685 N N . ARG A 1 84 ? 6.375 7.184 -11.730 1.00 95.75 84 ARG A N 1
ATOM 686 C CA . ARG A 1 84 ? 4.999 6.777 -12.060 1.00 95.75 84 ARG A CA 1
ATOM 687 C C . ARG A 1 84 ? 4.639 5.417 -11.469 1.00 95.75 84 ARG A C 1
ATOM 689 O O . ARG A 1 84 ? 3.544 5.274 -10.931 1.00 95.75 84 ARG A O 1
ATOM 696 N N . GLU A 1 85 ? 5.527 4.429 -11.560 1.00 95.19 85 GLU A N 1
ATOM 697 C CA . GLU A 1 85 ? 5.289 3.116 -10.952 1.00 95.19 85 GLU A CA 1
ATOM 698 C C . GLU A 1 85 ? 5.272 3.195 -9.423 1.00 95.19 85 GLU A C 1
ATOM 700 O O . GLU A 1 85 ? 4.382 2.610 -8.810 1.00 95.19 85 GLU A O 1
ATOM 705 N N . VAL A 1 86 ? 6.170 3.973 -8.809 1.00 95.69 86 VAL A N 1
ATOM 706 C CA . VAL A 1 86 ? 6.158 4.238 -7.361 1.00 95.69 86 VAL A CA 1
ATOM 707 C C . VAL A 1 86 ? 4.831 4.871 -6.949 1.00 95.69 86 VAL A C 1
ATOM 709 O O . VAL A 1 86 ? 4.161 4.349 -6.066 1.00 95.69 86 VAL A O 1
ATOM 712 N N . ALA A 1 87 ? 4.376 5.920 -7.640 1.00 95.38 87 ALA A N 1
ATOM 713 C CA . ALA A 1 87 ? 3.081 6.541 -7.360 1.00 95.38 87 ALA A CA 1
ATOM 714 C C . ALA A 1 87 ? 1.908 5.554 -7.519 1.00 95.38 87 ALA A C 1
ATOM 716 O O . ALA A 1 87 ? 0.973 5.557 -6.718 1.00 95.38 87 ALA A O 1
ATOM 717 N N . ARG A 1 88 ? 1.956 4.671 -8.527 1.00 93.38 88 ARG A N 1
ATOM 718 C CA . ARG A 1 88 ? 0.940 3.629 -8.738 1.00 93.38 88 ARG A CA 1
ATOM 719 C C . ARG A 1 88 ? 0.905 2.626 -7.584 1.00 93.38 88 ARG A C 1
ATOM 721 O O . ARG A 1 88 ? -0.187 2.246 -7.165 1.00 93.38 88 ARG A O 1
ATOM 728 N N . LEU A 1 89 ? 2.069 2.196 -7.098 1.00 93.50 89 LEU A N 1
ATOM 729 C CA . LEU A 1 89 ? 2.195 1.256 -5.982 1.00 93.50 89 LEU A CA 1
ATOM 730 C C . LEU A 1 89 ? 1.786 1.903 -4.652 1.00 93.50 89 LEU A C 1
ATOM 732 O O . LEU A 1 89 ? 1.081 1.279 -3.864 1.00 93.50 89 LEU A O 1
ATOM 736 N N . SER A 1 90 ? 2.143 3.170 -4.445 1.00 95.56 90 SER A N 1
ATOM 737 C CA . SER A 1 90 ? 1.852 3.900 -3.209 1.00 95.56 90 SER A CA 1
ATOM 738 C C . SER A 1 90 ? 0.421 4.437 -3.117 1.00 95.56 90 SER A C 1
ATOM 740 O O . SER A 1 90 ? -0.000 4.832 -2.037 1.00 95.56 90 SER A O 1
ATOM 742 N N . ARG A 1 91 ? -0.370 4.406 -4.202 1.00 94.38 91 ARG A N 1
ATOM 743 C CA . ARG A 1 91 ? -1.715 5.019 -4.281 1.00 94.38 91 ARG A CA 1
ATOM 744 C C . ARG A 1 91 ? -2.679 4.632 -3.148 1.00 94.38 91 ARG A C 1
ATOM 746 O O . ARG A 1 91 ? -3.617 5.373 -2.877 1.00 94.38 91 ARG A O 1
ATOM 753 N N . ARG A 1 92 ? -2.514 3.455 -2.539 1.00 94.81 92 ARG A N 1
ATOM 754 C CA . ARG A 1 92 ? -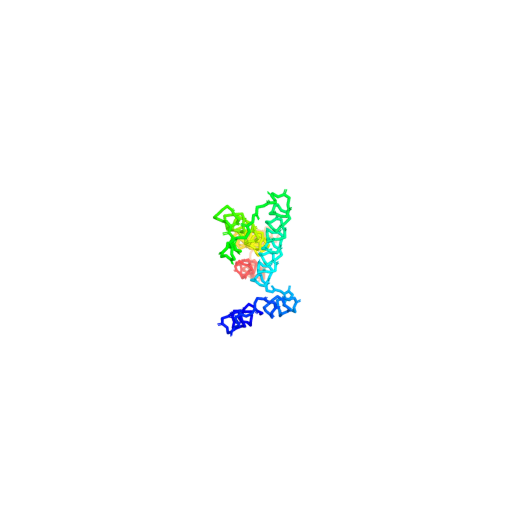3.384 2.969 -1.451 1.00 94.81 92 ARG A CA 1
ATOM 755 C C . ARG A 1 92 ? -2.735 3.017 -0.069 1.00 94.81 92 ARG A C 1
ATOM 757 O O . ARG A 1 92 ? -3.416 2.715 0.904 1.00 94.81 92 ARG A O 1
ATOM 764 N N . LEU A 1 93 ? -1.462 3.398 0.031 1.00 96.31 93 LEU A N 1
ATOM 765 C CA . LEU A 1 93 ? -0.770 3.474 1.316 1.00 96.31 93 LEU A CA 1
ATOM 766 C C . LEU A 1 93 ? -1.374 4.558 2.210 1.00 96.31 93 LEU A C 1
ATOM 768 O O . LEU A 1 93 ? -1.585 4.297 3.385 1.00 96.31 93 LEU A O 1
ATOM 772 N N . ASP A 1 94 ? -1.767 5.705 1.653 1.00 95.06 94 ASP A N 1
ATOM 773 C CA . ASP A 1 94 ? -2.402 6.783 2.429 1.00 95.06 94 ASP A CA 1
ATOM 774 C C . ASP A 1 94 ? -3.751 6.354 3.021 1.00 95.06 94 ASP A C 1
ATOM 776 O O . ASP A 1 94 ? -4.084 6.681 4.161 1.00 95.06 94 ASP A O 1
ATOM 780 N N . PHE A 1 95 ? -4.518 5.562 2.266 1.00 95.44 95 PHE A N 1
ATOM 781 C CA . PHE A 1 95 ? -5.769 4.981 2.749 1.00 95.44 95 PHE A CA 1
ATOM 782 C C . PHE A 1 95 ? -5.519 3.984 3.885 1.00 95.44 95 PHE A C 1
ATOM 784 O O . PHE A 1 95 ? -6.218 4.025 4.896 1.00 95.44 95 PHE A O 1
ATOM 791 N N . LEU A 1 96 ? -4.511 3.118 3.745 1.00 96.50 96 LEU A N 1
ATOM 792 C CA . LEU A 1 96 ? -4.121 2.186 4.805 1.00 96.50 96 LEU A CA 1
ATOM 793 C C . LEU A 1 96 ? -3.614 2.929 6.047 1.00 96.50 96 LEU A C 1
ATOM 795 O O . LEU A 1 96 ? -4.012 2.585 7.151 1.00 96.50 96 LEU A O 1
ATOM 799 N N . ALA A 1 97 ? -2.822 3.989 5.878 1.00 96.75 97 ALA A N 1
ATOM 800 C CA . ALA A 1 97 ? -2.321 4.815 6.976 1.00 96.75 97 ALA A CA 1
ATOM 801 C C . ALA A 1 97 ? -3.453 5.554 7.709 1.00 96.75 97 ALA A C 1
ATOM 803 O O . ALA A 1 97 ? -3.473 5.631 8.939 1.00 96.75 97 ALA A O 1
ATOM 804 N N . THR A 1 98 ? -4.435 6.063 6.964 1.00 96.06 98 THR A N 1
ATOM 805 C CA . THR A 1 98 ? -5.621 6.704 7.548 1.00 96.06 98 THR A CA 1
ATOM 806 C C . THR A 1 98 ? -6.487 5.681 8.277 1.00 96.06 98 THR A C 1
ATOM 808 O O . THR A 1 98 ? -6.925 5.940 9.394 1.00 96.06 98 THR A O 1
ATOM 811 N N . THR A 1 99 ? -6.697 4.504 7.680 1.00 96.38 99 THR A N 1
ATOM 812 C CA . THR A 1 99 ? -7.456 3.413 8.3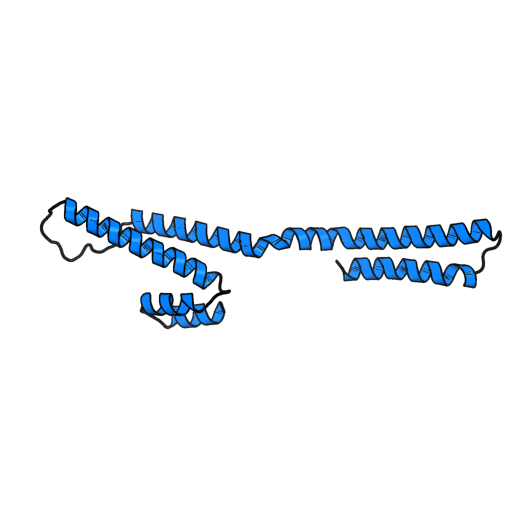08 1.00 96.38 99 THR A CA 1
ATOM 813 C C . THR A 1 99 ? -6.783 2.994 9.610 1.00 96.38 99 THR A C 1
ATOM 815 O O . THR A 1 99 ? -7.408 3.116 10.656 1.00 96.38 99 THR A O 1
ATOM 818 N N . GLY A 1 100 ? -5.492 2.653 9.565 1.00 95.88 100 GLY A N 1
ATOM 819 C CA . GLY A 1 100 ? -4.715 2.225 10.730 1.00 95.88 100 GLY A CA 1
ATOM 820 C C . GLY A 1 100 ? -4.676 3.245 11.868 1.00 95.88 100 GLY A C 1
ATOM 821 O O . GLY A 1 100 ? -4.717 2.888 13.041 1.00 95.88 100 GLY A O 1
ATOM 822 N N . SER A 1 101 ? -4.649 4.539 11.542 1.00 96.88 101 SER A N 1
ATOM 823 C CA . SER A 1 101 ? -4.660 5.594 12.564 1.00 96.88 101 SER A CA 1
ATOM 824 C C . SER A 1 101 ? -6.056 5.916 13.106 1.00 96.88 101 SER A C 1
ATOM 826 O O . SER A 1 101 ? -6.165 6.352 14.248 1.00 96.88 101 SER A O 1
ATOM 828 N N . THR A 1 102 ? -7.126 5.703 12.333 1.00 97.62 102 THR A N 1
ATOM 829 C CA . THR A 1 102 ? -8.488 6.132 12.705 1.00 97.62 102 THR A CA 1
ATOM 830 C C . THR A 1 102 ? -9.316 5.016 13.350 1.00 97.62 102 THR A C 1
ATOM 832 O O . THR A 1 102 ? -10.125 5.289 14.239 1.00 97.62 102 THR A O 1
ATOM 835 N N . THR A 1 103 ? -9.128 3.754 12.953 1.00 97.69 103 THR A N 1
ATOM 836 C CA . THR A 1 103 ? -9.911 2.612 13.465 1.00 97.69 103 THR A CA 1
ATOM 837 C C . THR A 1 103 ? -9.840 2.408 14.985 1.00 97.69 103 THR A C 1
ATOM 839 O O . THR A 1 103 ? -10.887 2.072 15.551 1.00 97.69 103 THR A O 1
ATOM 842 N N . PRO A 1 104 ? -8.730 2.697 15.706 1.00 97.44 104 PRO A N 1
ATOM 843 C CA . PRO A 1 104 ? -8.727 2.620 17.168 1.00 97.44 104 PRO A CA 1
ATOM 844 C C . PRO A 1 104 ? -9.714 3.601 17.809 1.00 97.44 104 PRO A C 1
ATOM 846 O O . PRO A 1 104 ? -10.384 3.264 18.784 1.00 97.44 104 PRO A O 1
ATOM 849 N N . PHE A 1 105 ? -9.854 4.802 17.238 1.00 97.69 105 PHE A N 1
ATOM 850 C CA . PHE A 1 105 ? -10.792 5.811 17.731 1.00 97.69 105 PHE A CA 1
ATOM 851 C C . PHE A 1 105 ? -12.245 5.428 17.453 1.00 97.69 105 PHE A C 1
ATOM 853 O O . PHE A 1 105 ? -13.111 5.703 18.279 1.00 97.69 105 PHE A O 1
ATOM 860 N N . ILE A 1 106 ? -12.515 4.744 16.337 1.00 97.19 106 ILE A N 1
ATOM 861 C CA . ILE A 1 106 ? -13.842 4.178 16.051 1.00 97.19 106 ILE A CA 1
ATOM 862 C C . ILE A 1 106 ? -14.194 3.101 17.092 1.00 97.19 106 ILE A C 1
ATOM 864 O O . ILE A 1 106 ? -15.310 3.091 17.609 1.00 97.19 106 ILE A O 1
ATOM 868 N N . GLY A 1 107 ? -13.239 2.238 17.455 1.00 96.62 107 GLY A N 1
ATOM 869 C CA . GLY A 1 107 ? -13.425 1.240 18.513 1.00 96.62 107 GLY A CA 1
ATOM 870 C C . GLY A 1 107 ? -13.664 1.863 19.894 1.00 96.62 107 GLY A C 1
ATOM 871 O O . GLY A 1 107 ? -14.617 1.496 20.581 1.00 96.62 107 GLY A O 1
ATOM 872 N N . LEU A 1 108 ? -12.862 2.871 20.259 1.00 97.19 108 LEU A N 1
ATOM 873 C CA . LEU A 1 108 ? -13.034 3.647 21.493 1.00 97.19 108 LEU A CA 1
ATOM 874 C C . LEU A 1 108 ? -14.383 4.380 21.534 1.00 97.19 108 LEU A C 1
ATOM 876 O O . LEU A 1 108 ? -15.029 4.455 22.574 1.00 97.19 108 LEU A O 1
ATOM 880 N N . PHE A 1 109 ? -14.842 4.915 20.406 1.00 97.12 109 PHE A N 1
ATOM 881 C CA . PHE A 1 109 ? -16.176 5.499 20.320 1.00 97.12 109 PHE A CA 1
ATOM 882 C C . PHE A 1 109 ? -17.261 4.450 20.612 1.00 97.12 109 PHE A C 1
ATOM 884 O O . PHE A 1 109 ? -18.190 4.719 21.376 1.00 97.12 109 PHE A O 1
ATOM 891 N N . GLY A 1 110 ? -17.113 3.237 20.072 1.00 95.69 110 GLY A N 1
ATOM 892 C CA . GLY A 1 110 ? -18.011 2.116 20.343 1.00 95.69 110 GLY A CA 1
ATOM 893 C C . GLY A 1 110 ? -18.085 1.740 21.826 1.00 95.69 110 GLY A C 1
ATOM 894 O O . GLY A 1 110 ? -19.188 1.537 22.339 1.00 95.69 110 GLY A O 1
ATOM 895 N N . THR A 1 111 ? -16.953 1.719 22.547 1.00 96.75 111 THR A N 1
ATOM 896 C CA . THR A 1 111 ? -16.983 1.452 23.996 1.00 96.75 111 THR A CA 1
ATOM 897 C C . THR A 1 111 ? -17.713 2.535 24.767 1.00 96.75 111 THR A C 1
ATOM 899 O O . THR A 1 111 ? -18.570 2.220 25.593 1.00 96.75 111 THR A O 1
ATOM 902 N N . VAL A 1 112 ? -17.407 3.806 24.493 1.00 96.19 112 VAL A N 1
ATOM 903 C CA . VAL A 1 112 ? -18.054 4.944 25.160 1.00 96.19 112 VAL A CA 1
ATOM 904 C C . VAL A 1 112 ? -19.562 4.899 24.935 1.00 96.19 112 VAL A C 1
ATOM 906 O O . VAL A 1 112 ? -20.336 5.050 25.882 1.00 96.19 112 VAL A O 1
ATOM 909 N N . TRP A 1 113 ? -19.988 4.622 23.702 1.00 94.88 113 TRP A N 1
ATOM 910 C CA . TRP A 1 113 ? -21.400 4.514 23.360 1.00 94.88 113 TRP A CA 1
ATOM 911 C C . TRP A 1 113 ? -22.100 3.355 24.084 1.00 94.88 113 TRP A C 1
ATOM 913 O O . TRP A 1 113 ? -23.155 3.558 24.688 1.00 94.88 113 TRP A O 1
ATOM 923 N N . GLY A 1 114 ? -21.523 2.148 24.067 1.00 93.38 114 GLY A N 1
ATOM 924 C CA . GLY A 1 114 ? -22.118 0.974 24.717 1.00 93.38 114 GLY A CA 1
ATOM 925 C C . GLY A 1 114 ? -22.189 1.108 26.241 1.00 93.38 114 GLY A C 1
ATOM 926 O O . GLY A 1 114 ? -23.208 0.782 26.858 1.00 93.38 114 GLY A O 1
ATOM 927 N N . ILE A 1 115 ? -21.157 1.693 26.855 1.00 93.75 115 ILE A N 1
ATOM 928 C CA . ILE A 1 115 ? -21.153 2.008 28.288 1.00 93.75 115 ILE A CA 1
ATOM 929 C C . ILE A 1 115 ? -22.235 3.049 28.610 1.00 93.75 115 ILE A C 1
ATOM 931 O O . ILE A 1 115 ? -23.024 2.842 29.532 1.00 93.75 115 ILE A O 1
ATOM 935 N N . MET A 1 116 ? -22.347 4.127 27.825 1.00 93.69 116 MET A N 1
ATOM 936 C CA . MET A 1 116 ? -23.400 5.137 27.995 1.00 93.69 116 MET A CA 1
ATOM 937 C C . MET A 1 116 ? -24.801 4.521 27.891 1.00 93.69 116 MET A C 1
ATOM 939 O O . MET A 1 116 ? -25.674 4.827 28.705 1.00 93.69 116 MET A O 1
ATOM 943 N N . HIS A 1 117 ? -25.024 3.634 26.918 1.00 91.00 117 HIS A N 1
ATOM 944 C CA . HIS A 1 117 ? -26.300 2.940 26.759 1.00 91.00 117 HIS A CA 1
ATOM 945 C C . HIS A 1 117 ? -26.627 2.059 27.975 1.00 91.00 117 HIS A C 1
ATOM 947 O O . HIS A 1 117 ? -27.749 2.091 28.484 1.00 91.00 117 HIS A O 1
ATOM 953 N N . SER A 1 118 ? -25.624 1.350 28.496 1.00 90.81 118 SER A N 1
ATOM 954 C CA . SER A 1 118 ? -25.760 0.500 29.684 1.00 90.81 118 SER A CA 1
ATOM 955 C C . SER A 1 118 ? -26.134 1.320 30.927 1.00 90.81 118 SER A C 1
ATOM 957 O O . SER A 1 118 ? -27.067 0.969 31.650 1.00 90.81 118 SER A O 1
ATOM 959 N N . PHE A 1 119 ? -25.485 2.472 31.138 1.00 90.06 119 PHE A N 1
ATOM 960 C CA . PHE A 1 119 ? -25.831 3.394 32.227 1.00 90.06 119 PHE A CA 1
ATOM 961 C C . PHE A 1 119 ? -27.207 4.043 32.054 1.00 90.06 119 PHE A C 1
ATOM 963 O O . PHE A 1 119 ? -27.928 4.224 33.036 1.00 90.06 119 PHE A O 1
ATOM 970 N N . ARG A 1 120 ? -27.621 4.348 30.818 1.00 89.38 120 ARG A N 1
ATOM 971 C CA . ARG A 1 120 ? -28.975 4.848 30.545 1.00 89.38 120 ARG A CA 1
ATOM 972 C C . ARG A 1 120 ? -30.039 3.819 30.930 1.00 89.38 120 ARG A C 1
ATOM 974 O O . ARG A 1 120 ? -31.054 4.201 31.506 1.00 89.38 120 ARG A O 1
ATOM 981 N N . SER A 1 121 ? -29.802 2.535 30.655 1.00 86.69 121 SER A N 1
ATOM 982 C CA . SER A 1 121 ? -30.708 1.453 31.061 1.00 86.69 121 SER A CA 1
ATOM 983 C C . SER A 1 121 ? -30.857 1.371 32.583 1.00 86.69 121 SER A C 1
ATOM 985 O O . SER A 1 121 ? -31.981 1.283 33.074 1.00 86.69 121 SER A O 1
ATOM 987 N N . ILE A 1 122 ? -29.754 1.497 33.338 1.00 89.00 122 ILE A N 1
ATOM 988 C CA . ILE A 1 122 ? -29.800 1.583 34.811 1.00 89.00 122 ILE A CA 1
ATOM 989 C C . ILE A 1 122 ? -30.665 2.771 35.257 1.00 89.00 122 ILE A C 1
ATOM 991 O O . ILE A 1 122 ? -31.516 2.621 36.131 1.00 89.00 122 ILE A O 1
ATOM 995 N N . GLY A 1 123 ? -30.476 3.945 34.643 1.00 88.12 123 GLY A N 1
ATOM 996 C CA . GLY A 1 123 ? -31.233 5.152 34.983 1.00 88.12 123 GLY A CA 1
ATOM 997 C C . GLY A 1 123 ? -32.745 5.012 34.774 1.00 88.12 123 GLY A C 1
ATOM 998 O O . GLY A 1 123 ? -33.518 5.550 35.560 1.00 88.12 123 GLY A O 1
ATOM 999 N N . VAL A 1 124 ? -33.173 4.259 33.754 1.00 88.50 124 VAL A N 1
ATOM 1000 C CA . VAL A 1 124 ? -34.597 3.981 33.486 1.00 88.50 124 VAL A CA 1
ATOM 1001 C C . VAL A 1 124 ? -35.155 2.904 34.421 1.00 88.50 124 VAL A C 1
ATOM 1003 O O . VAL A 1 124 ? -36.283 3.032 34.888 1.00 88.50 124 VAL A O 1
ATOM 1006 N N . GLN A 1 125 ? -34.387 1.849 34.708 1.00 87.19 125 GLN A N 1
ATOM 1007 C CA . GLN A 1 125 ? -34.811 0.756 35.596 1.00 87.19 125 GLN A CA 1
ATOM 1008 C C . GLN A 1 125 ? -34.821 1.154 37.080 1.00 87.19 125 GLN A C 1
ATOM 1010 O O . GLN A 1 125 ? -35.431 0.462 37.894 1.00 87.19 125 GLN A O 1
ATOM 1015 N N . GLY A 1 126 ? -34.121 2.230 37.453 1.00 83.25 126 GLY A N 1
ATOM 1016 C CA . GLY A 1 126 ? -34.039 2.724 38.832 1.00 83.25 126 GLY A CA 1
ATOM 1017 C C . GLY A 1 126 ? -33.245 1.822 39.784 1.00 83.25 126 GLY A C 1
ATOM 1018 O O . GLY A 1 126 ? -33.120 2.132 40.965 1.00 83.25 126 GLY A O 1
ATOM 1019 N N . SER A 1 127 ? -32.689 0.715 39.289 1.00 80.31 127 SER A N 1
ATOM 1020 C CA . SER A 1 127 ? -31.848 -0.209 40.047 1.00 80.31 127 SER A CA 1
ATOM 1021 C C . SER A 1 127 ? -30.727 -0.746 39.160 1.00 80.31 127 SER A C 1
ATOM 1023 O O . SER A 1 127 ? -30.907 -0.961 37.961 1.00 80.31 127 SER A O 1
ATOM 1025 N N . ALA A 1 128 ? -29.542 -0.931 39.742 1.00 82.50 128 ALA A N 1
ATOM 1026 C CA . ALA A 1 128 ? -28.392 -1.489 39.044 1.00 82.50 128 ALA A CA 1
ATOM 1027 C C . ALA A 1 128 ? -28.282 -2.987 39.350 1.00 82.50 128 ALA A C 1
ATOM 1029 O O . ALA A 1 128 ? -28.157 -3.376 40.510 1.00 82.50 128 ALA A O 1
ATOM 1030 N N . SER A 1 129 ? -28.282 -3.828 38.314 1.00 83.06 129 SER A N 1
ATOM 1031 C CA . SER A 1 129 ? -27.925 -5.244 38.434 1.00 83.06 129 SER A CA 1
ATOM 1032 C C . SER A 1 129 ? -26.798 -5.579 37.462 1.00 83.06 129 SER A C 1
ATOM 1034 O O . SER A 1 129 ? -26.831 -5.166 36.303 1.00 83.06 129 SER A O 1
ATOM 1036 N N . ILE A 1 130 ? -25.800 -6.343 37.921 1.00 80.25 130 ILE A N 1
ATOM 1037 C CA . ILE A 1 130 ? -24.670 -6.765 37.075 1.00 80.25 130 ILE A CA 1
ATOM 1038 C C . ILE A 1 130 ? -25.180 -7.553 35.863 1.00 80.25 130 ILE A C 1
ATOM 1040 O O . ILE A 1 130 ? -24.733 -7.309 34.747 1.00 80.25 130 ILE A O 1
ATOM 1044 N N . GLY A 1 131 ? -26.169 -8.432 36.059 1.00 83.25 131 GLY A N 1
ATOM 1045 C CA . GLY A 1 131 ? -26.775 -9.198 34.968 1.00 83.25 131 GLY A CA 1
ATOM 1046 C C . GLY A 1 131 ? -27.433 -8.327 33.891 1.00 83.25 131 GLY A C 1
ATOM 1047 O O . GLY A 1 131 ? -27.385 -8.686 32.720 1.00 83.25 131 GLY A O 1
ATOM 1048 N N . GLY A 1 132 ? -27.992 -7.168 34.261 1.00 81.44 132 GLY A N 1
ATOM 1049 C CA . GLY A 1 132 ? -28.642 -6.251 33.322 1.00 81.44 132 GLY A CA 1
ATOM 1050 C C . GLY A 1 132 ? -27.681 -5.421 32.466 1.00 81.44 132 GLY A C 1
ATOM 1051 O O . GLY A 1 132 ? -28.065 -4.990 31.383 1.00 81.44 132 GLY A O 1
ATOM 1052 N N . VAL A 1 133 ? -26.437 -5.205 32.915 1.00 87.44 133 VAL A N 1
ATOM 1053 C CA . VAL 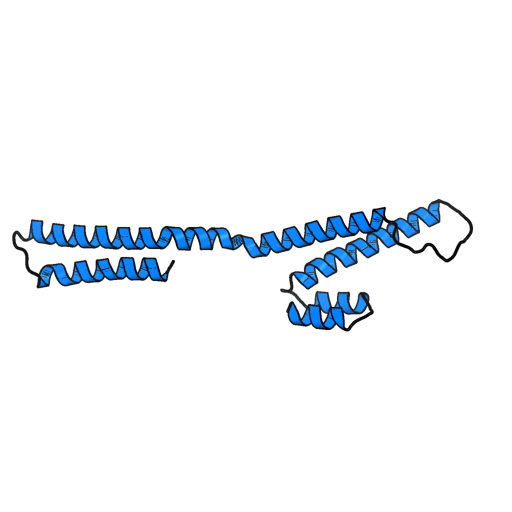A 1 133 ? -25.449 -4.363 32.203 1.00 87.44 133 VAL A CA 1
ATOM 1054 C C . VAL A 1 133 ? -24.257 -5.120 31.636 1.00 87.44 133 VAL A C 1
ATOM 1056 O O . VAL A 1 133 ? -23.601 -4.619 30.724 1.00 87.44 133 VAL A O 1
ATOM 1059 N N . ALA A 1 134 ? -23.971 -6.320 32.144 1.00 88.06 134 ALA A N 1
ATOM 1060 C CA . ALA A 1 134 ? -22.845 -7.128 31.689 1.00 88.06 134 ALA A CA 1
ATOM 1061 C C . ALA A 1 134 ? -22.8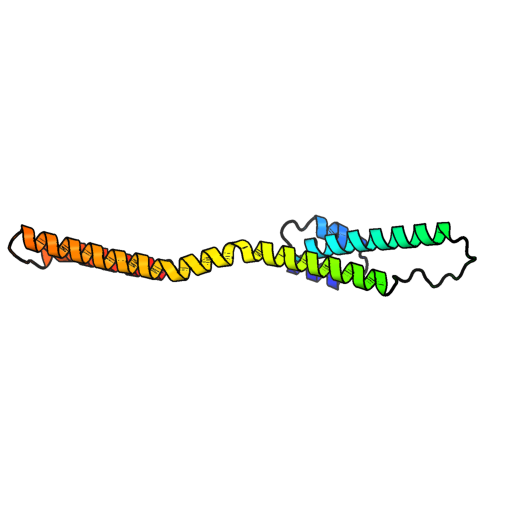41 -7.372 30.165 1.00 88.06 134 ALA A C 1
ATOM 1063 O O . ALA A 1 134 ? -21.768 -7.230 29.575 1.00 88.06 134 ALA A O 1
ATOM 1064 N N . PRO A 1 135 ? -23.983 -7.646 29.494 1.00 86.56 135 PRO A N 1
ATOM 1065 C CA . PRO A 1 135 ? -23.997 -7.801 28.038 1.00 86.56 135 PRO A CA 1
ATOM 1066 C C . PRO A 1 135 ? -23.567 -6.528 27.290 1.00 86.56 135 PRO A C 1
ATOM 1068 O O . PRO A 1 135 ? -22.691 -6.591 26.432 1.00 86.56 135 PRO A O 1
ATOM 1071 N N . GLY A 1 136 ? -24.100 -5.358 27.666 1.00 88.25 136 GLY A N 1
ATOM 1072 C CA . GLY A 1 136 ? -23.792 -4.087 26.994 1.00 88.25 136 GLY A CA 1
ATOM 1073 C C . GLY A 1 136 ? -22.339 -3.635 27.175 1.00 88.25 136 GLY A C 1
ATOM 1074 O O . GLY A 1 136 ? -21.736 -3.073 26.260 1.00 88.25 136 GLY A O 1
ATOM 1075 N N . ILE A 1 137 ? -21.736 -3.935 28.330 1.00 90.69 137 ILE A N 1
ATOM 1076 C CA . ILE A 1 137 ? -20.310 -3.671 28.576 1.00 90.69 137 ILE A CA 1
ATOM 1077 C C . ILE A 1 137 ? -19.425 -4.652 27.792 1.00 90.69 137 ILE A C 1
ATOM 1079 O O . ILE A 1 137 ? -18.393 -4.250 27.255 1.00 90.69 137 ILE A O 1
ATOM 1083 N N . ALA A 1 138 ? -19.812 -5.925 27.683 1.00 91.81 138 ALA A N 1
ATOM 1084 C CA . ALA A 1 138 ? -19.071 -6.897 26.881 1.00 91.81 138 ALA A CA 1
ATOM 1085 C C . ALA A 1 138 ? -19.058 -6.514 25.389 1.00 91.81 138 ALA A C 1
ATOM 1087 O O . ALA A 1 138 ? -17.999 -6.525 24.762 1.00 91.81 138 ALA A O 1
ATOM 1088 N N . GLU A 1 139 ? -20.203 -6.099 24.838 1.00 91.88 139 GLU A N 1
ATOM 1089 C CA . GLU A 1 139 ? -20.311 -5.604 23.457 1.00 91.88 139 GLU A CA 1
ATOM 1090 C C . GLU A 1 139 ? -19.466 -4.347 23.222 1.00 91.88 139 GLU A C 1
ATOM 1092 O O . GLU A 1 139 ? -18.760 -4.250 22.216 1.00 91.88 139 GLU A O 1
ATOM 1097 N N . ALA A 1 140 ? -19.469 -3.416 24.182 1.00 93.94 140 ALA A N 1
ATOM 1098 C CA . ALA A 1 140 ? -18.590 -2.253 24.164 1.00 93.94 140 ALA A CA 1
ATOM 1099 C C . ALA A 1 140 ? -17.119 -2.675 24.012 1.00 93.94 140 ALA A C 1
ATOM 1101 O O . ALA A 1 140 ? -16.432 -2.189 23.117 1.00 93.94 140 ALA A O 1
ATOM 1102 N N . LEU A 1 141 ? -16.628 -3.606 24.835 1.00 94.31 141 LEU A N 1
ATOM 1103 C CA . LEU A 1 141 ? -15.229 -4.054 24.789 1.00 94.31 141 LEU A CA 1
ATOM 1104 C C . LEU A 1 141 ? -14.852 -4.723 23.458 1.00 94.31 141 LEU A C 1
ATOM 1106 O O . LEU A 1 141 ? -13.732 -4.532 22.974 1.00 94.31 141 LEU A O 1
ATOM 1110 N N . ILE A 1 142 ? -15.785 -5.448 22.835 1.00 95.50 142 ILE A N 1
ATOM 1111 C CA . ILE A 1 142 ? -15.584 -6.031 21.501 1.00 95.50 142 ILE A CA 1
ATOM 1112 C C . ILE A 1 142 ? -15.362 -4.932 20.454 1.00 95.50 142 ILE A C 1
ATOM 1114 O O . ILE A 1 142 ? -14.531 -5.114 19.566 1.00 95.50 142 ILE A O 1
ATOM 1118 N N . ALA A 1 143 ? -16.024 -3.775 20.567 1.00 96.00 143 ALA A N 1
ATOM 1119 C CA . ALA A 1 143 ? -15.831 -2.665 19.631 1.00 96.00 143 ALA A CA 1
ATOM 1120 C C . ALA A 1 143 ? -14.387 -2.131 19.642 1.00 96.00 143 ALA A C 1
ATOM 1122 O O . ALA A 1 143 ? -13.801 -1.927 18.578 1.00 96.00 143 ALA A O 1
ATOM 1123 N N . THR A 1 144 ? -13.768 -1.976 20.819 1.00 96.69 144 THR A N 1
ATOM 1124 C CA . THR A 1 144 ? -12.344 -1.601 20.909 1.00 96.69 144 THR A CA 1
ATOM 1125 C C . THR A 1 144 ? -11.434 -2.700 20.382 1.00 96.69 144 THR A C 1
ATOM 1127 O O . THR A 1 144 ? -10.498 -2.400 19.645 1.00 96.69 144 THR A O 1
ATOM 1130 N N . ALA A 1 145 ? -11.708 -3.966 20.710 1.00 96.12 145 ALA A N 1
ATOM 1131 C CA . ALA A 1 145 ? -10.928 -5.081 20.179 1.00 96.12 145 ALA A CA 1
ATOM 1132 C C . ALA A 1 145 ? -10.975 -5.110 18.641 1.00 96.12 145 ALA A C 1
ATOM 1134 O O . ALA A 1 145 ? -9.938 -5.235 17.998 1.00 96.12 145 ALA A O 1
ATOM 1135 N N . ALA A 1 146 ? -12.151 -4.901 18.044 1.00 96.19 146 ALA A N 1
ATOM 1136 C CA . ALA A 1 146 ? -12.317 -4.803 16.598 1.00 96.19 146 ALA A CA 1
ATOM 1137 C C . ALA A 1 146 ? -11.588 -3.584 16.005 1.00 96.19 146 ALA A C 1
ATOM 1139 O O . ALA A 1 146 ? -10.942 -3.711 14.968 1.00 96.19 146 ALA A O 1
ATOM 1140 N N . GLY A 1 147 ? -11.643 -2.424 16.668 1.00 94.69 147 GLY A N 1
ATOM 1141 C CA . GLY A 1 147 ? -10.925 -1.217 16.247 1.00 94.69 147 GLY A CA 1
ATOM 1142 C C . GLY A 1 147 ? -9.404 -1.390 16.240 1.00 94.69 147 GLY A C 1
ATOM 1143 O O . GLY A 1 147 ? -8.751 -0.933 15.308 1.00 94.69 147 GLY A O 1
ATOM 1144 N N . LEU A 1 148 ? -8.855 -2.098 17.234 1.00 96.12 148 LEU A N 1
ATOM 1145 C CA . LEU A 1 148 ? -7.432 -2.449 17.304 1.00 96.12 148 LEU A CA 1
ATOM 1146 C C . LEU A 1 148 ? -7.036 -3.523 16.285 1.00 96.12 148 LEU A C 1
ATOM 1148 O O . LEU A 1 148 ? -5.937 -3.467 15.757 1.00 96.12 148 LEU A O 1
ATOM 1152 N N . LEU A 1 149 ? -7.910 -4.493 16.005 1.00 95.44 149 LEU A N 1
ATOM 1153 C CA . LEU A 1 149 ? -7.660 -5.523 14.989 1.00 95.44 149 LEU A CA 1
ATOM 1154 C C . LEU A 1 149 ? -7.696 -4.970 13.561 1.00 95.44 149 LEU A C 1
ATOM 1156 O O . LEU A 1 149 ? -7.032 -5.503 12.678 1.00 95.44 149 LEU A O 1
ATOM 1160 N N . ALA A 1 150 ? -8.518 -3.949 13.324 1.00 92.75 150 ALA A N 1
ATOM 1161 C CA . ALA A 1 150 ? -8.614 -3.278 12.034 1.00 92.75 150 ALA A CA 1
ATOM 1162 C C . ALA A 1 150 ? -7.487 -2.257 11.798 1.00 92.75 150 ALA A C 1
ATOM 1164 O O . ALA A 1 150 ? -7.354 -1.775 10.671 1.00 92.75 150 ALA A O 1
ATOM 1165 N N . ALA A 1 151 ? -6.753 -1.887 12.852 1.00 90.00 151 ALA A N 1
ATOM 1166 C CA . ALA A 1 151 ? -5.632 -0.955 12.805 1.00 90.00 151 ALA A CA 1
ATOM 1167 C C . ALA A 1 151 ? -4.335 -1.641 12.355 1.00 90.00 151 ALA A C 1
ATOM 1169 O O . ALA A 1 151 ? -3.623 -1.037 11.520 1.00 90.00 151 ALA A O 1
#

pLDDT: mean 87.64, std 11.32, range [46.53, 97.69]

Secondary structure (DSSP, 8-state):
-HHHHHHHHHH---HHHHHHHHHH-SS-HHHHHHHHHHHHHHHHHHHHHHHHHHH-----TT--PPPHHHHHHHHHHHHHHHHHHHHHHHTTHHHHHHHHHHHHHHHHHHHHHHHHHHHHHHHHHSS--HHHHHHHHHHHHHHHHHHHH--

Radius of gyration: 31.43 Å; chains: 1; bounding box: 69×30×86 Å

Foldseek 3Di:
DQVVLVVCVVPDPDLVVSLVVLVVDPPDLVSQLSNQLVVLLVVQLVVVVVVVVVVPDDDDPPPSDRDPVSVVVSVVSSVVSVVVVVCVVCVCVVVLVCQQVCLLVQLQVLLVVLQVVLVVVCVVVVHDDCVSNVVSNVRSNVSNVRSNVRD

Sequence (151 aa):
EDGRFLSNFSKSENLTNIYNFSRELRYSPLARVFLTGYRELFLFQDMAKKERDRRSEPHSPKEAALSTRDIKGISLVLNKAINREVARLSRRLDFLATTGSTTPFIGLFGTVWGIMHSFRSIGVQGSASIGGVAPGIAEALIATAAGLLAA